Protein AF-A0A960J8N4-F1 (afdb_monomer_lite)

Radius of gyration: 15.89 Å; chains: 1; bounding box: 44×25×49 Å

Foldseek 3Di:
DCLVCVLVVNNDPVVLVVQLVLLVVLLCLLVPVDPPLSNQLSVLLSVPQNDDDDLPVSLVSNPVSLVSQCPVDPFPQLNVLSVVSPDPVLSVLCVDDPPSVVSVNVSSSSNSNSSSVSRVVDPDPPDPPPPDD

Sequence (133 aa):
AHSIGINLGMGGAWFGAAAVALVLALLGVAAWRAPLRTLFPAMLAASLLAPPHVYAYDMAMLLPAIWISCFESSSRWVKMTAGVLAAPPIYLAALGDSPWPMLTPLFLLGFLAAHAAERALQPARAGETVAAT

Secondary structure (DSSP, 8-state):
-HHHHHHTT--SHHHHHHHHHHHHHHHHHHHTT--HHHHHHHHHHHHHHSS---HHHHHHHHHHHHHHHHHH---HHHHHHHHHHHSHHHHHGGGSSTTGGGHHHHHHHHHHHHHHHHHHHS----SSSSS--

pLDDT: mean 80.95, std 12.47, range [44.62, 93.69]

Structure (mmCIF, N/CA/C/O backbone):
data_AF-A0A960J8N4-F1
#
_entry.id   AF-A0A960J8N4-F1
#
loop_
_atom_site.group_PDB
_atom_site.id
_atom_site.type_symbol
_atom_site.label_atom_id
_atom_site.label_alt_id
_atom_site.label_comp_id
_atom_site.label_asym_id
_atom_site.label_entity_id
_atom_site.label_seq_id
_atom_site.pdbx_PDB_ins_code
_atom_site.Cartn_x
_atom_site.Cartn_y
_atom_site.Cartn_z
_atom_site.occupancy
_atom_site.B_iso_or_equiv
_atom_site.auth_seq_id
_atom_site.auth_comp_id
_atom_site.auth_asym_id
_atom_site.auth_atom_id
_atom_site.pdbx_PDB_model_num
ATOM 1 N N . ALA A 1 1 ? 2.018 -0.570 -10.481 1.00 63.53 1 ALA A N 1
ATOM 2 C CA . ALA A 1 1 ? 2.328 -1.987 -10.799 1.00 63.53 1 ALA A CA 1
ATOM 3 C C . ALA A 1 1 ? 3.080 -2.194 -12.125 1.00 63.53 1 ALA A C 1
ATOM 5 O O . ALA A 1 1 ? 3.779 -3.190 -12.273 1.00 63.53 1 ALA A O 1
ATOM 6 N N . HIS A 1 2 ? 2.981 -1.265 -13.082 1.00 71.06 2 HIS A N 1
ATOM 7 C CA . HIS A 1 2 ? 3.601 -1.386 -14.406 1.00 71.06 2 HIS A CA 1
ATOM 8 C C . HIS A 1 2 ? 5.135 -1.568 -14.393 1.00 71.06 2 HIS A C 1
ATOM 10 O O . HIS A 1 2 ? 5.649 -2.441 -15.089 1.00 71.06 2 HIS A O 1
ATOM 16 N N . SER A 1 3 ? 5.867 -0.825 -13.550 1.00 69.00 3 SER A N 1
ATOM 17 C CA . SER A 1 3 ? 7.330 -0.961 -13.446 1.00 69.00 3 SER A CA 1
ATOM 18 C C . SER A 1 3 ? 7.775 -2.325 -12.910 1.00 69.00 3 SER A C 1
ATOM 20 O O . SER A 1 3 ? 8.854 -2.778 -13.269 1.00 69.00 3 SER A O 1
ATOM 22 N N . ILE A 1 4 ? 6.950 -3.038 -12.135 1.00 72.19 4 ILE A N 1
ATOM 23 C CA . ILE A 1 4 ? 7.254 -4.419 -11.720 1.00 72.19 4 ILE A CA 1
ATOM 24 C C . ILE A 1 4 ? 7.268 -5.337 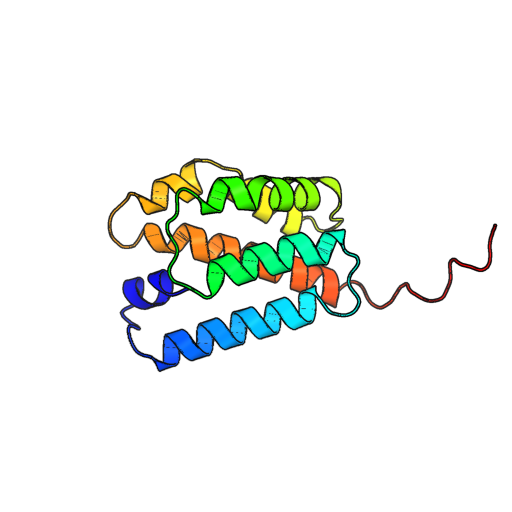-12.950 1.00 72.19 4 ILE A C 1
ATOM 26 O O . ILE A 1 4 ? 8.202 -6.108 -13.136 1.00 72.19 4 ILE A O 1
ATOM 30 N N . GLY A 1 5 ? 6.266 -5.210 -13.825 1.00 72.38 5 GLY A N 1
ATOM 31 C CA . GLY A 1 5 ? 6.161 -6.022 -15.040 1.00 72.38 5 GLY A CA 1
ATOM 32 C C . GLY A 1 5 ? 7.317 -5.789 -16.006 1.00 72.38 5 GLY A C 1
ATOM 33 O O . GLY A 1 5 ? 7.906 -6.750 -16.491 1.00 72.38 5 GLY A O 1
ATOM 34 N N . ILE A 1 6 ? 7.695 -4.526 -16.229 1.00 74.19 6 ILE A N 1
ATOM 35 C CA . ILE A 1 6 ? 8.840 -4.180 -17.087 1.00 74.19 6 ILE A CA 1
ATOM 36 C C . ILE A 1 6 ? 10.139 -4.784 -16.538 1.00 74.19 6 ILE A C 1
ATOM 38 O O . ILE A 1 6 ? 10.875 -5.425 -17.283 1.00 74.19 6 ILE A O 1
ATOM 42 N N . ASN A 1 7 ? 10.402 -4.628 -15.237 1.00 75.69 7 ASN A N 1
ATOM 43 C CA . ASN A 1 7 ? 11.646 -5.106 -14.625 1.00 75.69 7 ASN A CA 1
ATOM 44 C C . ASN A 1 7 ? 11.738 -6.638 -14.537 1.00 75.69 7 ASN A C 1
ATOM 46 O O . ASN A 1 7 ? 12.838 -7.178 -14.490 1.00 75.69 7 ASN A O 1
ATOM 50 N N . LEU A 1 8 ? 10.607 -7.348 -14.563 1.00 75.56 8 LEU A N 1
ATOM 51 C CA . LEU A 1 8 ? 10.563 -8.813 -14.617 1.00 75.56 8 LEU A CA 1
ATOM 52 C C . LEU A 1 8 ? 10.552 -9.373 -16.051 1.00 75.56 8 LEU A C 1
ATOM 54 O O . LEU A 1 8 ? 10.412 -10.582 -16.230 1.00 75.56 8 LEU A O 1
ATOM 58 N N . GLY A 1 9 ? 10.643 -8.522 -17.080 1.00 76.88 9 GLY A N 1
ATOM 59 C CA . GLY A 1 9 ? 10.504 -8.938 -18.481 1.00 76.88 9 GLY A CA 1
ATOM 60 C C . GLY A 1 9 ? 9.080 -9.374 -18.860 1.00 76.88 9 GLY A C 1
ATOM 61 O O . GLY A 1 9 ? 8.857 -9.926 -19.935 1.00 76.88 9 GLY A O 1
ATOM 62 N N . MET A 1 10 ? 8.093 -9.108 -18.001 1.00 74.50 10 MET A N 1
ATOM 63 C CA . MET A 1 10 ? 6.679 -9.459 -18.163 1.00 74.50 10 MET A CA 1
ATOM 64 C C . MET A 1 10 ? 5.883 -8.276 -18.735 1.00 74.50 10 MET A C 1
ATOM 66 O O . MET A 1 10 ? 4.867 -7.856 -18.185 1.00 74.50 10 MET A O 1
ATOM 70 N N . GLY A 1 11 ? 6.342 -7.721 -19.860 1.00 65.88 11 GLY A N 1
ATOM 71 C CA . GLY A 1 11 ? 5.739 -6.550 -20.517 1.00 65.88 11 GLY A CA 1
ATOM 72 C C . GLY A 1 11 ? 4.397 -6.797 -21.229 1.00 65.88 11 GLY A C 1
ATOM 73 O O . GLY A 1 11 ? 3.938 -5.943 -21.981 1.00 65.88 11 GLY A O 1
ATOM 74 N N . GLY A 1 12 ? 3.769 -7.961 -21.040 1.00 76.38 12 GLY A N 1
ATOM 75 C CA . GLY A 1 12 ? 2.512 -8.318 -21.699 1.00 76.38 12 GLY A CA 1
ATOM 76 C C . GLY A 1 12 ? 1.292 -7.645 -21.062 1.00 76.38 12 GLY A C 1
ATOM 77 O O . GLY A 1 12 ? 1.208 -7.511 -19.842 1.00 76.38 12 GLY A O 1
ATOM 78 N N . ALA A 1 13 ? 0.290 -7.297 -21.877 1.00 79.88 13 ALA A N 1
ATOM 79 C CA . ALA A 1 13 ? -0.971 -6.704 -21.406 1.00 79.88 13 ALA A CA 1
ATOM 80 C C . ALA A 1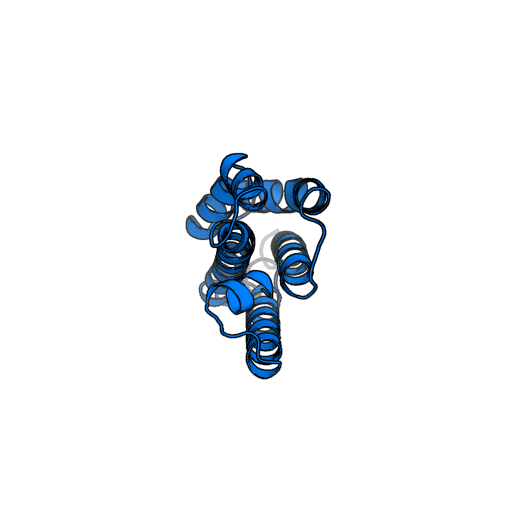 13 ? -1.680 -7.554 -20.330 1.00 79.88 13 ALA A C 1
ATOM 82 O O . ALA A 1 13 ? -2.331 -7.015 -19.436 1.00 79.88 13 ALA A O 1
ATOM 83 N N . TRP A 1 14 ? -1.496 -8.879 -20.371 1.00 83.19 14 TRP A N 1
ATOM 84 C CA . TRP A 1 14 ? -2.024 -9.816 -19.378 1.00 83.19 14 TRP A CA 1
ATOM 85 C C . TRP A 1 14 ? -1.461 -9.572 -17.970 1.00 83.19 14 TRP A C 1
ATOM 87 O O . TRP A 1 14 ? -2.206 -9.675 -16.999 1.00 83.19 14 TRP A O 1
ATOM 97 N N . PHE A 1 15 ? -0.178 -9.208 -17.844 1.00 83.69 15 PHE A N 1
ATOM 98 C CA . PHE A 1 15 ? 0.443 -8.932 -16.548 1.00 83.69 15 PHE A CA 1
ATOM 99 C C . PHE A 1 15 ? -0.134 -7.649 -15.953 1.00 83.69 15 PHE A C 1
ATOM 101 O O . PHE A 1 15 ? -0.491 -7.610 -14.778 1.00 83.69 15 PHE A O 1
ATOM 108 N N . GLY A 1 16 ? -0.295 -6.616 -16.787 1.00 81.50 16 GLY A N 1
ATOM 109 C CA . GLY A 1 16 ? -0.973 -5.382 -16.396 1.00 81.50 16 GLY A CA 1
ATOM 110 C C . GLY A 1 16 ? -2.396 -5.646 -15.901 1.00 81.50 16 GLY A C 1
ATOM 111 O O . GLY A 1 16 ? -2.755 -5.200 -14.813 1.00 81.50 16 GLY A O 1
ATOM 112 N N . ALA A 1 17 ? -3.176 -6.434 -16.647 1.00 84.12 17 ALA A N 1
ATOM 113 C CA . ALA A 1 17 ? -4.538 -6.805 -16.266 1.00 84.12 17 ALA A CA 1
ATOM 114 C C . ALA A 1 17 ? -4.585 -7.601 -14.948 1.00 84.12 17 ALA A C 1
ATOM 116 O O . ALA A 1 17 ? -5.381 -7.277 -14.067 1.00 84.12 17 ALA A O 1
ATOM 117 N N . ALA A 1 18 ? -3.704 -8.591 -14.776 1.00 87.12 18 ALA A N 1
ATOM 118 C CA . ALA A 1 18 ? -3.610 -9.378 -13.547 1.00 87.12 18 ALA A CA 1
ATOM 119 C C . ALA A 1 18 ? -3.213 -8.515 -12.339 1.00 87.12 18 ALA A C 1
ATOM 121 O O . ALA A 1 18 ? -3.791 -8.650 -11.261 1.00 87.12 18 ALA A O 1
ATOM 122 N N . ALA A 1 19 ? -2.272 -7.586 -12.520 1.00 86.06 19 ALA A N 1
ATOM 123 C CA . ALA A 1 19 ? -1.855 -6.676 -11.464 1.00 86.06 19 ALA A CA 1
ATOM 124 C C . ALA A 1 19 ? -2.975 -5.703 -11.063 1.00 86.06 19 ALA A C 1
ATOM 126 O O . ALA A 1 19 ? -3.191 -5.483 -9.873 1.00 86.06 19 ALA A O 1
ATOM 127 N N . VAL A 1 20 ? -3.722 -5.159 -12.029 1.00 87.44 20 VAL A N 1
ATOM 128 C CA . VAL A 1 20 ? -4.899 -4.321 -11.746 1.00 87.44 20 VAL A CA 1
ATOM 129 C C . VAL A 1 20 ? -5.970 -5.129 -11.014 1.00 87.44 20 VAL A C 1
ATOM 131 O O . VAL A 1 20 ? -6.489 -4.664 -10.002 1.00 87.44 20 VAL A O 1
ATOM 134 N N . ALA A 1 21 ? -6.259 -6.354 -11.461 1.00 89.94 21 ALA A N 1
ATOM 135 C CA . ALA A 1 21 ? -7.216 -7.233 -10.792 1.00 89.94 21 ALA A CA 1
ATOM 136 C C . ALA A 1 21 ? -6.812 -7.523 -9.336 1.00 89.94 21 ALA A C 1
ATOM 138 O O . ALA A 1 21 ? -7.654 -7.452 -8.442 1.00 89.94 21 ALA A O 1
ATOM 139 N N . LEU A 1 22 ? -5.523 -7.771 -9.077 1.00 91.88 22 LEU A N 1
ATOM 140 C CA . LEU A 1 22 ? -4.993 -7.953 -7.725 1.00 91.88 22 LEU A CA 1
ATOM 141 C C . LEU A 1 22 ? -5.187 -6.700 -6.858 1.00 91.88 22 LEU A C 1
ATOM 143 O O . LEU A 1 22 ? -5.651 -6.807 -5.725 1.00 91.88 22 LEU A O 1
ATOM 147 N N . VAL A 1 23 ? -4.864 -5.514 -7.383 1.00 90.94 23 VAL A N 1
ATOM 148 C CA . VAL A 1 23 ? -5.044 -4.240 -6.663 1.00 90.94 23 VAL A CA 1
ATOM 149 C C . VAL A 1 23 ? -6.516 -4.012 -6.322 1.00 90.94 23 VAL A C 1
ATOM 151 O O . VAL A 1 23 ? -6.827 -3.660 -5.185 1.00 90.94 23 VAL A O 1
ATOM 154 N N . LEU A 1 24 ? -7.425 -4.262 -7.268 1.00 92.31 24 LEU A N 1
ATOM 155 C CA . LEU A 1 24 ? -8.867 -4.136 -7.047 1.00 92.31 24 LEU A CA 1
ATOM 156 C C . LEU A 1 24 ? -9.384 -5.146 -6.018 1.00 92.31 24 LEU A C 1
ATOM 158 O O . LEU A 1 24 ? -10.201 -4.782 -5.175 1.00 92.31 24 LEU A O 1
ATOM 162 N N . ALA A 1 25 ? -8.890 -6.385 -6.041 1.00 93.12 25 ALA A N 1
ATOM 163 C CA . ALA A 1 25 ? -9.252 -7.396 -5.053 1.00 93.12 25 ALA A CA 1
ATOM 164 C C . ALA A 1 25 ? -8.800 -6.993 -3.639 1.00 93.12 25 ALA A C 1
ATOM 166 O O . ALA A 1 25 ? -9.603 -7.017 -2.706 1.00 93.12 25 ALA A O 1
ATOM 167 N N . LEU A 1 26 ? -7.543 -6.561 -3.481 1.00 93.12 26 LEU A N 1
ATOM 168 C CA . LEU A 1 26 ? -7.018 -6.089 -2.195 1.00 93.12 26 LEU A CA 1
ATOM 169 C C . LEU A 1 26 ? -7.770 -4.852 -1.697 1.00 93.12 26 LEU A C 1
ATOM 171 O O . LEU A 1 26 ? -8.124 -4.786 -0.520 1.00 93.12 26 LEU A O 1
ATOM 175 N N . LEU A 1 27 ? -8.059 -3.902 -2.590 1.00 92.62 27 LEU A N 1
ATOM 176 C CA . LEU A 1 27 ? -8.859 -2.728 -2.261 1.00 92.62 27 LEU A CA 1
ATOM 177 C C . LEU A 1 27 ? -10.268 -3.125 -1.819 1.00 92.62 27 LEU A C 1
ATOM 179 O O . LEU A 1 27 ? -10.742 -2.613 -0.811 1.00 92.62 27 LEU A O 1
ATOM 183 N N . GLY A 1 28 ? -10.921 -4.051 -2.524 1.00 92.25 28 GLY A N 1
ATOM 184 C CA . GLY A 1 28 ? -12.247 -4.551 -2.162 1.00 92.25 28 GLY A CA 1
ATOM 185 C C . GLY A 1 28 ? -12.276 -5.142 -0.753 1.00 92.25 28 GLY A C 1
ATOM 186 O O . GLY A 1 28 ? -13.170 -4.819 0.029 1.00 92.25 28 GLY A O 1
ATOM 187 N N . VAL A 1 29 ? -11.258 -5.931 -0.393 1.00 91.88 29 VAL A N 1
ATOM 188 C CA . VAL A 1 29 ? -11.110 -6.485 0.963 1.00 91.88 29 VAL A CA 1
ATOM 189 C C . VAL A 1 29 ? -10.851 -5.382 1.991 1.00 91.88 29 VAL A C 1
ATOM 191 O O . VAL A 1 29 ? -11.531 -5.335 3.015 1.00 91.88 29 VAL A O 1
ATOM 194 N N . ALA A 1 30 ? -9.911 -4.473 1.723 1.00 88.88 30 ALA A N 1
ATOM 195 C CA . ALA A 1 30 ? -9.570 -3.376 2.632 1.00 88.88 30 ALA A CA 1
ATOM 196 C C . ALA A 1 30 ? -10.744 -2.407 2.855 1.00 88.88 30 ALA A C 1
ATOM 198 O O . ALA A 1 30 ? -10.922 -1.893 3.957 1.00 88.88 30 ALA A O 1
ATOM 199 N N . ALA A 1 31 ? -11.561 -2.181 1.824 1.00 89.50 31 ALA A N 1
ATOM 200 C CA . ALA A 1 31 ? -12.714 -1.289 1.846 1.00 89.50 31 ALA A CA 1
ATOM 201 C C . ALA A 1 31 ? -13.962 -1.916 2.485 1.00 89.50 31 ALA A C 1
ATOM 203 O O . ALA A 1 31 ? -14.882 -1.192 2.880 1.00 89.50 31 ALA A O 1
ATOM 204 N N . TRP A 1 32 ? -14.025 -3.246 2.603 1.00 88.06 32 TRP A N 1
ATOM 205 C CA . TRP A 1 32 ? -15.246 -3.940 3.002 1.00 88.06 32 TRP A CA 1
ATOM 206 C C . TRP A 1 32 ? -15.702 -3.556 4.417 1.00 88.06 32 TRP A C 1
ATOM 208 O O . TRP A 1 32 ? -15.131 -3.966 5.437 1.00 88.06 32 TRP A O 1
ATOM 218 N N . ARG A 1 33 ? -16.774 -2.753 4.481 1.00 79.94 33 ARG A N 1
ATOM 219 C CA . ARG A 1 33 ? -17.355 -2.202 5.721 1.00 79.94 33 ARG A CA 1
ATOM 220 C C . ARG A 1 33 ? -16.321 -1.471 6.592 1.00 79.94 33 ARG A C 1
ATOM 222 O O . ARG A 1 33 ? -16.430 -1.498 7.818 1.00 79.94 33 ARG A O 1
ATOM 229 N N . ALA A 1 34 ? -15.279 -0.915 5.985 1.00 82.06 34 ALA A N 1
ATOM 230 C CA . ALA A 1 34 ? -14.181 -0.297 6.709 1.00 82.06 34 ALA A CA 1
ATOM 231 C C . ALA A 1 34 ? -14.519 1.153 7.107 1.00 82.06 34 ALA A C 1
ATOM 233 O O . ALA A 1 34 ? -15.232 1.842 6.376 1.00 82.06 34 ALA A O 1
ATOM 234 N N . PRO A 1 35 ? -14.028 1.639 8.2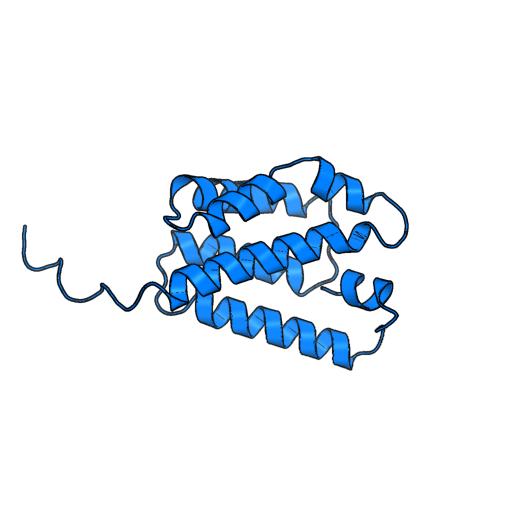61 1.00 84.69 35 PRO A N 1
ATOM 235 C CA . PRO A 1 35 ? -14.165 3.044 8.625 1.00 84.69 35 PRO A CA 1
ATOM 236 C C . PRO A 1 35 ? -13.347 3.933 7.674 1.00 84.69 35 PRO A C 1
ATOM 238 O O . PRO A 1 35 ? -12.358 3.490 7.084 1.00 84.69 35 PRO A O 1
ATOM 241 N N . LEU A 1 36 ? -13.718 5.215 7.569 1.00 85.06 36 LEU A N 1
ATOM 242 C CA . LEU A 1 36 ? -13.078 6.182 6.660 1.00 85.06 36 LEU A CA 1
ATOM 243 C C . LEU A 1 36 ? -11.548 6.246 6.808 1.00 85.06 36 LEU A C 1
ATOM 245 O O . LEU A 1 36 ? -10.839 6.378 5.813 1.00 85.06 36 LEU A O 1
ATOM 249 N N . ARG A 1 37 ? -11.039 6.072 8.034 1.00 82.25 37 ARG A N 1
ATOM 250 C CA . ARG A 1 37 ? -9.600 6.044 8.343 1.00 82.25 37 ARG A CA 1
ATOM 251 C C . ARG A 1 37 ? -8.819 4.917 7.658 1.00 82.25 37 ARG A C 1
ATOM 253 O O . ARG A 1 37 ? -7.625 5.062 7.450 1.00 82.25 37 ARG A O 1
ATOM 260 N N . THR A 1 38 ? -9.474 3.814 7.303 1.00 84.56 38 THR A N 1
ATOM 261 C CA . THR A 1 38 ? -8.865 2.688 6.570 1.00 84.56 38 THR A CA 1
ATOM 262 C C . THR A 1 38 ? -9.127 2.817 5.070 1.00 84.56 38 THR A C 1
ATOM 264 O O . THR A 1 38 ? -8.254 2.532 4.255 1.00 84.56 38 THR A O 1
ATOM 267 N N . LEU A 1 39 ? -10.312 3.314 4.700 1.00 88.88 39 LEU A N 1
ATOM 268 C CA . LEU A 1 39 ? -10.695 3.540 3.306 1.00 88.88 39 LEU A CA 1
ATOM 269 C C . LEU A 1 39 ? -9.790 4.554 2.608 1.00 88.88 39 LEU A C 1
ATOM 271 O O . LEU A 1 39 ? -9.335 4.293 1.498 1.00 88.88 39 LEU A O 1
ATOM 275 N N . PHE A 1 40 ? -9.527 5.698 3.243 1.00 91.00 40 PHE A N 1
ATOM 276 C CA . PHE A 1 40 ? -8.749 6.766 2.620 1.00 91.00 40 PHE A CA 1
ATOM 277 C C . PHE A 1 40 ? -7.317 6.318 2.254 1.00 91.00 40 PHE A C 1
ATOM 279 O O . PHE A 1 40 ? -6.961 6.430 1.078 1.00 91.00 40 PHE A O 1
ATOM 286 N N . PRO A 1 41 ? -6.518 5.723 3.167 1.00 90.81 41 PRO A N 1
ATOM 287 C CA . PRO A 1 41 ? -5.195 5.210 2.818 1.00 90.81 41 PRO A CA 1
ATOM 288 C C . PRO A 1 41 ? -5.219 4.090 1.774 1.00 90.81 41 PRO A C 1
ATOM 290 O O . PRO A 1 41 ? -4.380 4.082 0.874 1.00 90.81 41 PRO A O 1
ATOM 293 N N . ALA A 1 42 ? -6.179 3.162 1.862 1.00 90.19 42 ALA A N 1
ATOM 294 C CA . ALA A 1 42 ? -6.280 2.042 0.930 1.00 90.19 42 ALA A CA 1
ATOM 295 C C . ALA A 1 42 ? -6.627 2.504 -0.495 1.00 90.19 42 ALA A C 1
ATOM 297 O O . ALA A 1 42 ? -5.997 2.060 -1.455 1.00 90.19 42 ALA A O 1
ATOM 298 N N . MET A 1 43 ? -7.583 3.428 -0.643 1.00 89.81 43 MET A N 1
ATOM 299 C CA . MET A 1 43 ? -7.942 3.998 -1.946 1.00 89.81 43 MET A CA 1
ATOM 300 C C . MET A 1 43 ? -6.778 4.763 -2.570 1.00 89.81 43 MET A C 1
ATOM 302 O O . MET A 1 43 ? -6.543 4.634 -3.769 1.00 89.81 43 MET A O 1
ATOM 306 N N . LEU A 1 44 ? -6.036 5.522 -1.764 1.00 89.81 44 LEU A N 1
ATOM 307 C CA . LEU A 1 44 ? -4.909 6.317 -2.242 1.00 89.81 44 LEU A CA 1
ATOM 308 C C . LEU A 1 44 ? -3.722 5.428 -2.653 1.00 89.81 44 LEU A C 1
ATOM 310 O O . LEU A 1 44 ? -3.111 5.645 -3.694 1.00 89.81 44 LEU A O 1
ATOM 314 N N . ALA A 1 45 ? -3.445 4.355 -1.907 1.00 89.31 45 ALA A N 1
ATOM 315 C CA . ALA A 1 45 ? -2.451 3.361 -2.310 1.00 89.31 45 ALA A CA 1
ATOM 316 C C . ALA A 1 45 ? -2.857 2.617 -3.595 1.00 89.31 45 ALA A C 1
ATOM 318 O O . ALA A 1 45 ? -2.026 2.393 -4.476 1.00 89.31 45 ALA A O 1
ATOM 319 N N . ALA A 1 46 ? -4.135 2.254 -3.731 1.00 87.62 46 ALA A N 1
ATOM 320 C CA . ALA A 1 46 ? -4.650 1.583 -4.922 1.00 87.62 46 ALA A CA 1
ATOM 321 C C . ALA A 1 46 ? -4.630 2.491 -6.162 1.00 87.62 46 ALA A C 1
ATOM 323 O O . ALA A 1 46 ? -4.240 2.040 -7.244 1.00 87.62 46 ALA A O 1
ATOM 324 N N . SER A 1 47 ? -4.994 3.770 -6.016 1.00 87.19 47 SER A N 1
ATOM 325 C CA . SER A 1 47 ? -4.956 4.737 -7.118 1.00 87.19 47 SER A CA 1
ATOM 326 C C . SER A 1 47 ? -3.533 4.972 -7.614 1.00 87.19 47 SER A C 1
ATOM 328 O O . SER A 1 47 ? -3.343 5.137 -8.814 1.00 87.19 47 SER A O 1
ATOM 330 N N . LEU A 1 48 ? -2.536 4.901 -6.730 1.00 84.88 48 LEU A N 1
ATOM 331 C CA . LEU A 1 48 ? -1.115 4.995 -7.071 1.00 84.88 48 LEU A CA 1
ATOM 332 C C . LEU A 1 48 ? -0.542 3.716 -7.703 1.00 84.88 48 LEU A C 1
ATOM 334 O O . LEU A 1 48 ? 0.511 3.742 -8.338 1.00 84.88 48 LEU A O 1
ATOM 338 N N . LEU A 1 49 ? -1.227 2.580 -7.559 1.00 84.25 49 LEU A N 1
ATOM 339 C CA . LEU A 1 49 ? -0.790 1.300 -8.119 1.00 84.25 49 LEU A CA 1
ATOM 340 C C . LEU A 1 49 ? -1.322 1.024 -9.532 1.00 84.25 49 LEU A C 1
ATOM 342 O O . LEU A 1 49 ? -0.657 0.277 -10.265 1.00 84.25 49 LEU A O 1
ATOM 346 N N . ALA A 1 50 ? -2.487 1.572 -9.900 1.00 71.88 50 ALA A N 1
ATOM 347 C CA . ALA A 1 50 ? -3.200 1.218 -11.132 1.00 71.88 50 ALA A CA 1
ATOM 348 C C . ALA A 1 50 ? -2.665 1.913 -12.415 1.00 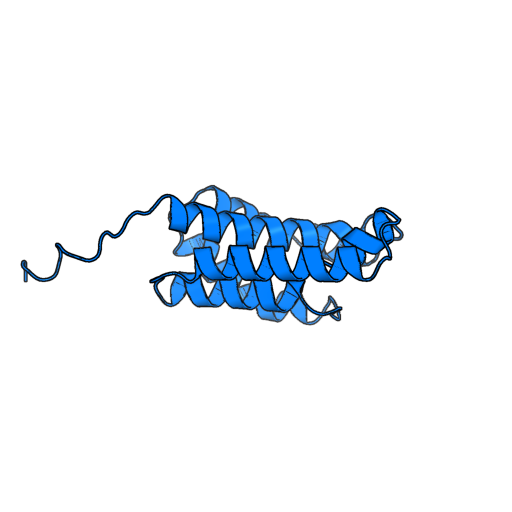71.88 50 ALA A C 1
ATOM 350 O O . ALA A 1 50 ? -2.366 1.196 -13.371 1.00 71.88 50 ALA A O 1
ATOM 351 N N . PRO A 1 51 ? -2.480 3.244 -12.477 1.00 65.94 51 PRO A N 1
ATOM 352 C CA . PRO A 1 51 ? -1.860 3.946 -13.609 1.00 65.94 51 PRO A CA 1
ATOM 353 C C . PRO A 1 51 ? -0.319 4.045 -13.512 1.00 65.94 51 PRO A C 1
ATOM 355 O O . PRO A 1 51 ? 0.250 3.892 -12.429 1.00 65.94 51 PRO A O 1
ATOM 358 N N . PRO A 1 52 ? 0.386 4.318 -14.630 1.00 62.78 52 PRO A N 1
ATOM 359 C CA . PRO A 1 52 ? 1.777 4.773 -14.607 1.00 62.78 52 PRO A CA 1
ATOM 360 C C . PRO A 1 52 ? 1.836 6.243 -14.148 1.00 62.78 52 PRO A C 1
ATOM 362 O O . PRO A 1 52 ? 1.398 7.129 -14.877 1.00 62.78 52 PRO A O 1
ATOM 365 N N . HIS A 1 53 ? 2.353 6.502 -12.944 1.00 59.62 53 HIS A N 1
ATOM 366 C CA . HIS A 1 53 ? 2.365 7.841 -12.330 1.00 59.62 53 HIS A CA 1
ATOM 367 C C . HIS A 1 53 ? 3.741 8.505 -12.281 1.00 59.62 53 HIS A C 1
ATOM 369 O O . HIS A 1 53 ? 4.781 7.862 -12.438 1.00 59.62 53 HIS A O 1
ATOM 375 N N . VAL A 1 54 ? 3.718 9.822 -12.058 1.00 52.94 54 VAL A N 1
ATOM 376 C CA . VAL A 1 54 ? 4.890 10.690 -11.905 1.00 52.94 54 VAL A CA 1
ATOM 377 C C . VAL A 1 54 ? 5.274 10.764 -10.420 1.00 52.94 54 VAL A C 1
ATOM 379 O O . VAL A 1 54 ? 4.716 11.541 -9.646 1.00 52.94 54 VAL A O 1
ATOM 382 N N . TYR A 1 55 ? 6.288 9.979 -10.055 1.00 57.09 55 TYR A N 1
ATOM 383 C CA . TYR A 1 55 ? 6.727 9.643 -8.691 1.00 57.09 55 TYR A CA 1
ATOM 384 C C . TYR A 1 55 ? 6.872 10.787 -7.666 1.00 57.09 55 TYR A C 1
ATOM 386 O O . TYR A 1 55 ? 6.744 10.545 -6.468 1.00 57.09 55 TYR A O 1
ATOM 394 N N . ALA A 1 56 ? 7.167 12.022 -8.083 1.00 55.53 56 ALA A N 1
ATOM 395 C CA . ALA A 1 56 ? 7.407 13.122 -7.142 1.00 55.53 56 ALA A CA 1
ATOM 396 C C . ALA A 1 56 ? 6.114 13.691 -6.525 1.00 55.53 56 ALA A C 1
ATOM 398 O O . ALA A 1 56 ? 6.130 14.155 -5.385 1.00 55.53 56 ALA A O 1
ATOM 399 N N . TYR A 1 57 ? 4.993 13.646 -7.251 1.00 62.81 57 TYR A N 1
ATOM 400 C CA . TYR A 1 57 ? 3.699 14.129 -6.748 1.00 62.81 57 TYR A CA 1
ATOM 401 C C . TYR A 1 57 ? 3.063 13.129 -5.770 1.00 62.81 57 TYR A C 1
ATOM 403 O O . TYR A 1 57 ? 2.437 13.503 -4.775 1.00 62.81 57 TYR A O 1
ATOM 411 N N . ASP A 1 58 ? 3.314 11.847 -6.016 1.00 71.81 58 ASP A N 1
ATOM 412 C CA . ASP A 1 58 ? 2.726 10.718 -5.303 1.00 71.81 58 ASP A CA 1
ATOM 413 C C . ASP A 1 58 ? 3.072 10.710 -3.805 1.00 71.81 58 ASP A C 1
ATOM 415 O O . ASP A 1 58 ? 2.234 10.368 -2.968 1.00 71.81 58 ASP A O 1
ATOM 419 N N . MET A 1 59 ? 4.279 11.156 -3.437 1.00 71.00 59 MET A N 1
ATOM 420 C CA . MET A 1 59 ? 4.723 11.184 -2.039 1.00 71.00 59 MET A CA 1
ATOM 421 C C . MET A 1 59 ? 3.942 12.204 -1.199 1.00 71.00 59 MET A C 1
ATOM 423 O O . MET A 1 59 ? 3.547 11.910 -0.069 1.00 71.00 59 MET A O 1
ATOM 427 N N . ALA A 1 60 ? 3.685 13.394 -1.749 1.00 79.19 60 ALA A N 1
ATOM 428 C CA . ALA A 1 60 ? 2.920 14.426 -1.052 1.00 79.19 60 ALA A CA 1
ATOM 429 C C . ALA A 1 60 ? 1.469 13.977 -0.822 1.00 79.19 60 ALA A C 1
ATOM 431 O O . ALA A 1 60 ? 0.909 14.218 0.248 1.00 79.19 60 ALA A O 1
ATOM 432 N N . MET A 1 61 ? 0.886 13.261 -1.791 1.00 83.19 61 MET A N 1
ATOM 433 C CA . MET A 1 61 ? -0.450 12.678 -1.645 1.00 83.19 61 MET A CA 1
ATOM 434 C C . MET A 1 61 ? -0.491 11.526 -0.633 1.00 83.19 61 MET A C 1
ATOM 436 O O . MET A 1 61 ? -1.507 11.346 0.038 1.00 83.19 61 MET A O 1
ATOM 440 N N . LEU A 1 62 ? 0.593 10.753 -0.500 1.00 86.81 62 LEU A N 1
ATOM 441 C CA . LEU A 1 62 ? 0.692 9.641 0.452 1.00 86.81 62 LEU A CA 1
ATOM 442 C C . LEU A 1 62 ? 0.903 10.085 1.896 1.00 86.81 62 LEU A C 1
ATOM 444 O O . LEU A 1 62 ? 0.536 9.340 2.803 1.00 86.81 62 LEU A O 1
ATOM 448 N N . LEU A 1 63 ? 1.459 11.273 2.139 1.00 88.44 63 LEU A N 1
ATOM 449 C CA . LEU A 1 63 ? 1.813 11.722 3.488 1.00 88.44 63 LEU A CA 1
ATOM 450 C C . LEU A 1 63 ? 0.636 11.651 4.489 1.00 88.44 63 LEU A C 1
ATOM 452 O O . LEU A 1 63 ? 0.817 11.082 5.569 1.00 88.44 63 LEU A O 1
ATOM 456 N N . PRO A 1 64 ? -0.585 12.123 4.155 1.00 90.06 64 PRO A N 1
ATOM 457 C CA . PRO A 1 64 ? -1.737 11.995 5.046 1.00 90.06 64 PRO A CA 1
ATOM 458 C C . PRO A 1 64 ? -2.160 10.534 5.253 1.00 90.06 64 PRO A C 1
ATOM 460 O O . PRO A 1 64 ? -2.515 10.139 6.362 1.00 90.06 64 PRO A O 1
ATOM 463 N N . ALA A 1 65 ? -2.089 9.706 4.205 1.00 90.56 65 ALA A N 1
ATOM 464 C CA . ALA A 1 65 ? -2.419 8.283 4.279 1.00 90.56 65 ALA A CA 1
ATOM 465 C C . ALA A 1 65 ? -1.442 7.511 5.185 1.00 90.56 65 ALA A C 1
ATOM 467 O O . ALA A 1 65 ? -1.867 6.672 5.986 1.00 90.56 65 ALA A O 1
ATOM 468 N N . ILE A 1 66 ? -0.148 7.829 5.090 1.00 91.00 66 ILE A N 1
ATOM 469 C CA . ILE A 1 66 ? 0.922 7.301 5.941 1.00 91.00 66 ILE A CA 1
ATOM 470 C C . ILE A 1 66 ? 0.693 7.730 7.389 1.00 91.00 66 ILE A C 1
ATOM 472 O O . ILE A 1 66 ? 0.705 6.878 8.275 1.00 91.00 66 ILE A O 1
ATOM 476 N N . TRP A 1 67 ? 0.427 9.019 7.631 1.00 92.38 67 TRP A N 1
ATOM 477 C CA . TRP A 1 67 ? 0.158 9.533 8.975 1.00 92.38 67 TRP A CA 1
ATOM 478 C C . TRP A 1 67 ? -1.000 8.774 9.620 1.00 92.38 67 TRP A C 1
ATOM 480 O O . TRP A 1 67 ? -0.826 8.177 10.685 1.00 92.38 67 TRP A O 1
ATOM 490 N N . ILE A 1 68 ? -2.165 8.742 8.967 1.00 91.62 68 ILE A N 1
ATOM 491 C CA . ILE A 1 68 ? -3.348 8.043 9.484 1.00 91.62 68 ILE A CA 1
ATOM 492 C C . ILE A 1 68 ? -3.001 6.581 9.778 1.00 91.62 68 ILE A C 1
ATOM 494 O O . ILE A 1 68 ? -3.281 6.082 10.861 1.00 91.62 68 ILE A O 1
ATOM 498 N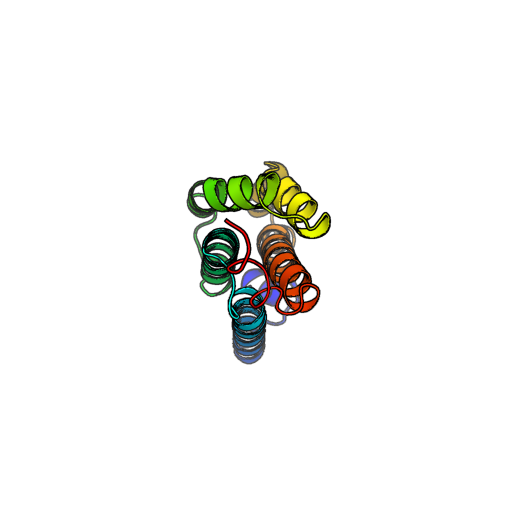 N . SER A 1 69 ? -2.310 5.904 8.865 1.00 92.19 69 SER A N 1
ATOM 499 C CA . SER A 1 69 ? -1.955 4.491 9.035 1.00 92.19 69 SER A CA 1
ATOM 500 C C . SER A 1 69 ? -0.986 4.238 10.194 1.00 92.19 69 SER A C 1
ATOM 502 O O . SER A 1 69 ? -1.117 3.230 10.884 1.00 92.19 69 SER A O 1
ATOM 504 N N . CYS A 1 70 ? -0.045 5.145 10.460 1.00 91.62 70 CYS A N 1
ATOM 505 C CA . CYS A 1 70 ? 0.886 5.026 11.584 1.00 91.62 70 CYS A CA 1
ATOM 506 C C . CYS A 1 70 ? 0.193 5.166 12.947 1.00 91.62 70 CYS A C 1
ATOM 508 O O . CYS A 1 70 ? 0.502 4.411 13.875 1.00 91.62 70 CYS A O 1
ATOM 510 N N . PHE A 1 71 ? -0.728 6.124 13.072 1.00 91.00 71 PHE A N 1
ATOM 511 C CA . PHE A 1 71 ? -1.322 6.485 14.363 1.00 91.00 71 PHE A CA 1
ATOM 512 C C . PHE A 1 71 ? -2.657 5.785 14.646 1.00 91.00 71 PHE A C 1
ATOM 514 O O . PHE A 1 71 ? -2.911 5.431 15.794 1.00 91.00 71 PHE A O 1
ATOM 521 N N . GLU A 1 72 ? -3.475 5.520 13.626 1.00 88.75 72 GLU A N 1
ATOM 522 C CA . GLU A 1 72 ? -4.829 4.970 13.794 1.00 88.75 72 GLU A CA 1
ATOM 523 C C . GLU A 1 72 ? -4.926 3.455 13.585 1.00 88.75 72 GLU A C 1
ATOM 525 O O . GLU A 1 72 ? -5.863 2.825 14.080 1.00 88.75 72 GLU A O 1
ATOM 530 N N . SER A 1 73 ? -3.998 2.843 12.842 1.00 87.12 73 SER A N 1
ATOM 531 C CA . SER A 1 73 ? -4.026 1.390 12.645 1.00 87.12 73 SER A CA 1
ATOM 532 C C . SER A 1 73 ? -3.610 0.658 13.922 1.00 87.12 73 SER A C 1
ATOM 534 O O . SER A 1 73 ? -2.726 1.092 14.668 1.00 87.12 73 SER A O 1
ATOM 536 N N . SER A 1 74 ? -4.217 -0.501 14.159 1.00 86.38 74 SER A N 1
ATOM 537 C CA . SER A 1 74 ? -3.806 -1.429 15.218 1.00 86.38 74 SER A CA 1
ATOM 538 C C . SER A 1 74 ? -2.769 -2.445 14.726 1.00 86.38 74 SER A C 1
ATOM 540 O O . SER A 1 74 ? -2.052 -3.053 15.523 1.00 86.38 74 SER A O 1
ATOM 542 N N . SER A 1 75 ? -2.655 -2.613 13.407 1.00 89.88 75 SER A N 1
ATOM 543 C CA . SER A 1 75 ? -1.784 -3.592 12.771 1.00 89.88 75 SER A CA 1
ATOM 544 C C . SER A 1 75 ? -0.330 -3.135 12.737 1.00 89.88 75 SER A C 1
ATOM 546 O O . SER A 1 75 ? 0.027 -2.125 12.126 1.00 89.88 75 SER A O 1
ATOM 548 N N . ARG A 1 76 ? 0.556 -3.956 13.317 1.00 92.12 76 ARG A N 1
ATOM 549 C CA . ARG A 1 76 ? 2.011 -3.754 13.224 1.00 92.12 76 ARG A CA 1
ATOM 550 C C . ARG A 1 76 ? 2.493 -3.689 11.772 1.00 92.12 76 ARG A C 1
ATOM 552 O O . ARG A 1 76 ? 3.400 -2.929 11.462 1.00 92.12 76 ARG A O 1
ATOM 559 N N . TRP A 1 77 ? 1.871 -4.465 10.884 1.00 92.56 77 TRP A N 1
ATOM 560 C CA . TRP A 1 77 ? 2.271 -4.558 9.482 1.00 92.56 77 TRP A CA 1
ATOM 561 C C . TRP A 1 77 ? 1.917 -3.292 8.710 1.00 92.56 77 TRP A C 1
ATOM 563 O O . TRP A 1 77 ? 2.721 -2.825 7.905 1.00 92.56 77 TRP A O 1
ATOM 573 N N . VAL A 1 78 ? 0.759 -2.697 9.007 1.00 91.50 78 VAL A N 1
ATOM 574 C CA . VAL A 1 78 ? 0.358 -1.405 8.438 1.00 91.50 78 VAL A CA 1
ATOM 575 C C . VAL A 1 78 ? 1.326 -0.315 8.890 1.00 91.50 78 VAL A C 1
ATOM 577 O O . VAL A 1 78 ? 1.837 0.426 8.059 1.00 91.50 78 VAL A O 1
ATOM 580 N N . LYS A 1 79 ? 1.676 -0.272 10.181 1.00 93.31 79 LYS A N 1
ATOM 581 C CA . LYS A 1 79 ? 2.649 0.705 10.701 1.00 93.31 79 LYS A CA 1
ATOM 582 C C . LYS A 1 79 ? 4.041 0.541 10.094 1.00 93.31 79 LYS A C 1
ATOM 584 O O . LYS A 1 79 ? 4.663 1.529 9.722 1.00 93.31 79 LYS A O 1
ATOM 589 N N . MET A 1 80 ? 4.527 -0.695 9.964 1.00 92.88 80 MET A N 1
ATOM 590 C CA . MET A 1 80 ? 5.828 -0.967 9.344 1.00 92.88 80 MET A CA 1
ATOM 591 C C . MET A 1 80 ? 5.855 -0.540 7.876 1.00 92.88 80 MET A C 1
ATOM 593 O O . MET A 1 80 ? 6.770 0.163 7.461 1.00 92.88 80 MET A O 1
ATOM 597 N N . THR A 1 81 ? 4.848 -0.931 7.093 1.00 92.00 81 THR A N 1
ATOM 598 C CA . THR A 1 81 ? 4.777 -0.574 5.667 1.00 92.00 81 THR A CA 1
ATOM 599 C C . THR A 1 81 ? 4.581 0.930 5.462 1.00 92.00 81 THR A C 1
ATOM 601 O O . THR A 1 81 ? 5.224 1.499 4.583 1.00 92.00 81 THR A O 1
ATOM 604 N N . ALA A 1 82 ? 3.803 1.597 6.322 1.00 91.19 82 ALA A N 1
ATOM 605 C CA . ALA A 1 82 ? 3.687 3.056 6.353 1.00 91.19 82 ALA A CA 1
ATOM 606 C C . ALA A 1 82 ? 5.030 3.735 6.664 1.00 91.19 82 ALA A C 1
ATOM 608 O O . ALA A 1 82 ? 5.424 4.665 5.968 1.00 91.19 82 ALA A O 1
ATOM 609 N N . GLY A 1 83 ? 5.758 3.251 7.674 1.00 90.06 83 GLY A N 1
ATOM 610 C CA . GLY A 1 83 ? 7.065 3.790 8.050 1.00 90.06 83 GLY A CA 1
ATOM 611 C C . GLY A 1 83 ? 8.110 3.628 6.946 1.00 90.06 83 GLY A C 1
ATOM 612 O O . GLY A 1 83 ? 8.879 4.549 6.686 1.00 90.06 83 GLY A O 1
ATOM 613 N N . VAL A 1 84 ? 8.095 2.497 6.237 1.00 89.38 84 VAL A N 1
ATOM 614 C CA . VAL A 1 84 ? 8.967 2.291 5.073 1.00 89.38 84 VAL A CA 1
ATOM 615 C C . VAL A 1 84 ? 8.589 3.236 3.931 1.00 89.38 84 VAL A C 1
ATOM 617 O O . VAL A 1 84 ? 9.470 3.864 3.354 1.00 89.38 84 VAL A O 1
ATOM 620 N N . LEU A 1 85 ? 7.296 3.419 3.649 1.00 87.81 85 LEU A N 1
ATOM 621 C CA . LEU A 1 85 ? 6.821 4.400 2.666 1.00 87.81 85 LEU A CA 1
ATOM 622 C C . LEU A 1 85 ? 7.028 5.857 3.096 1.00 87.81 85 LEU A C 1
ATOM 624 O O . LEU A 1 85 ? 6.901 6.741 2.260 1.00 87.81 85 LEU A O 1
ATOM 628 N N . ALA A 1 86 ? 7.334 6.135 4.362 1.00 88.25 86 ALA A N 1
ATOM 629 C CA . ALA A 1 86 ? 7.746 7.462 4.815 1.00 88.25 86 ALA A CA 1
ATOM 630 C C . ALA A 1 86 ? 9.247 7.711 4.588 1.00 88.25 86 ALA A C 1
ATOM 632 O O . ALA A 1 86 ? 9.701 8.854 4.641 1.00 88.25 86 ALA A O 1
ATOM 633 N N . ALA A 1 87 ? 10.031 6.651 4.367 1.00 84.19 87 ALA A N 1
ATOM 634 C CA . ALA A 1 87 ? 11.476 6.741 4.268 1.00 84.19 87 ALA A CA 1
ATOM 635 C C . ALA A 1 87 ? 11.898 7.300 2.891 1.00 84.19 87 ALA A C 1
ATOM 637 O O . ALA A 1 87 ? 11.574 6.700 1.861 1.00 84.19 87 ALA A O 1
ATOM 638 N N . PRO A 1 88 ? 12.700 8.385 2.846 1.00 75.38 88 PRO A N 1
ATOM 639 C CA . PRO A 1 88 ? 13.209 8.950 1.594 1.00 75.38 88 PRO A CA 1
ATOM 640 C C . PRO A 1 88 ? 13.888 7.938 0.649 1.00 75.38 88 PRO A C 1
ATOM 642 O O . PRO A 1 88 ? 13.649 8.020 -0.557 1.00 75.38 88 PRO A O 1
ATOM 645 N N . PRO A 1 89 ? 14.672 6.946 1.135 1.00 77.31 89 PRO A N 1
ATOM 646 C CA . PRO A 1 89 ? 15.343 5.979 0.264 1.00 77.31 89 PRO A CA 1
ATOM 647 C C . PRO A 1 89 ? 14.414 5.201 -0.676 1.00 77.31 89 PRO A C 1
ATOM 649 O O . PRO A 1 89 ? 14.827 4.857 -1.781 1.00 77.31 89 PRO A O 1
ATOM 652 N N . ILE A 1 90 ? 13.160 4.951 -0.282 1.00 78.38 90 ILE A N 1
ATOM 653 C CA . ILE A 1 90 ? 12.208 4.192 -1.109 1.00 78.38 90 ILE A CA 1
ATOM 654 C C . ILE A 1 90 ? 11.794 4.960 -2.364 1.00 78.38 90 ILE A C 1
ATOM 656 O O . ILE A 1 90 ? 11.545 4.349 -3.402 1.00 78.38 90 ILE A O 1
ATOM 660 N N . TYR A 1 91 ? 11.753 6.289 -2.292 1.00 74.12 91 TYR A N 1
ATOM 661 C CA . TYR A 1 91 ? 11.462 7.131 -3.451 1.00 74.12 91 TYR A CA 1
ATOM 662 C C . TYR A 1 91 ? 12.723 7.452 -4.246 1.00 74.12 91 TYR A C 1
ATOM 664 O O . TYR A 1 91 ? 12.667 7.534 -5.468 1.00 74.12 91 TYR A O 1
ATOM 672 N N . LEU A 1 92 ? 13.879 7.559 -3.583 1.00 80.12 92 LEU A N 1
ATOM 673 C CA . LEU A 1 92 ? 15.159 7.737 -4.273 1.00 80.12 92 LEU A CA 1
ATOM 674 C C . LEU A 1 92 ? 15.504 6.538 -5.165 1.00 80.12 92 LEU A C 1
ATOM 676 O O . LEU A 1 92 ? 16.103 6.722 -6.220 1.00 80.12 92 LEU A O 1
ATOM 680 N N . ALA A 1 93 ? 15.064 5.329 -4.805 1.00 79.81 93 ALA A N 1
ATOM 681 C CA . ALA A 1 93 ? 15.206 4.150 -5.656 1.00 79.81 93 ALA A CA 1
ATOM 682 C C . ALA A 1 93 ? 14.520 4.292 -7.029 1.00 79.81 93 ALA A C 1
ATOM 684 O O . ALA A 1 93 ? 14.946 3.653 -7.987 1.00 79.81 93 ALA A O 1
ATOM 685 N N . ALA A 1 94 ? 13.500 5.147 -7.154 1.00 74.31 94 ALA A N 1
ATOM 686 C CA . ALA A 1 94 ? 12.852 5.420 -8.435 1.00 74.31 94 ALA A CA 1
ATOM 687 C C . ALA A 1 94 ? 13.721 6.252 -9.396 1.00 74.31 94 ALA A C 1
ATOM 689 O O . ALA A 1 94 ? 13.431 6.281 -10.588 1.00 74.31 94 ALA A O 1
ATOM 690 N N . LEU A 1 95 ? 14.776 6.910 -8.896 1.00 78.31 95 LEU A N 1
ATOM 691 C CA . LEU A 1 95 ? 15.741 7.663 -9.707 1.00 78.31 95 LEU A CA 1
ATOM 692 C C . LEU A 1 95 ? 16.879 6.787 -10.253 1.00 78.31 95 LEU A C 1
ATOM 694 O O . LEU A 1 95 ? 17.654 7.254 -11.083 1.00 78.31 95 LEU A O 1
ATOM 698 N N . GLY A 1 96 ? 17.017 5.555 -9.758 1.00 79.50 96 GLY A N 1
ATOM 699 C CA . GLY A 1 96 ? 18.019 4.609 -10.238 1.00 79.50 96 GLY A CA 1
ATOM 700 C C . GLY A 1 96 ? 17.575 3.877 -11.505 1.00 79.50 96 GLY A C 1
ATOM 701 O O . GLY A 1 96 ? 16.399 3.877 -11.869 1.00 79.50 96 GLY A O 1
ATOM 702 N N . ASP A 1 97 ? 18.520 3.194 -12.148 1.00 80.06 97 ASP A N 1
ATOM 703 C CA . ASP A 1 97 ? 18.232 2.324 -13.290 1.00 80.06 97 ASP A CA 1
ATOM 704 C C . ASP A 1 97 ? 17.447 1.064 -12.884 1.00 80.06 97 ASP A C 1
ATOM 706 O O . ASP A 1 97 ? 17.210 0.778 -11.708 1.00 80.06 97 ASP A O 1
ATOM 710 N N . SER A 1 98 ? 17.039 0.266 -13.871 1.00 77.69 98 SER A N 1
ATOM 711 C CA . SER A 1 98 ? 16.494 -1.067 -13.612 1.00 77.69 98 SER A CA 1
ATOM 712 C C . SER A 1 98 ? 17.430 -1.861 -12.675 1.00 77.69 98 SER A C 1
ATOM 714 O O . SER A 1 98 ? 18.640 -1.881 -12.909 1.00 77.69 98 SER A O 1
ATOM 716 N N . PRO A 1 99 ? 16.918 -2.511 -11.611 1.00 81.25 99 PRO A N 1
ATOM 717 C CA . PRO A 1 99 ? 15.508 -2.768 -11.326 1.00 81.25 99 PRO A CA 1
ATOM 718 C C . PRO A 1 99 ? 14.895 -1.875 -10.231 1.00 81.25 99 PRO A C 1
ATOM 720 O O . PRO A 1 99 ? 13.764 -2.098 -9.800 1.00 81.25 99 PRO A O 1
ATOM 723 N N . TRP A 1 100 ? 15.622 -0.863 -9.765 1.00 82.12 100 TRP A N 1
ATOM 724 C CA . TRP A 1 100 ? 15.303 -0.078 -8.568 1.00 82.12 100 TRP A CA 1
ATOM 725 C C . TRP A 1 100 ? 13.919 0.609 -8.571 1.00 82.12 100 TRP A C 1
ATOM 727 O O . TRP A 1 100 ? 13.258 0.582 -7.524 1.00 82.12 100 TRP A O 1
ATOM 737 N N . PRO A 1 101 ? 13.380 1.094 -9.712 1.00 81.69 101 PRO A N 1
ATOM 738 C CA . PRO A 1 101 ? 12.042 1.695 -9.767 1.00 81.69 101 PRO A CA 1
ATOM 739 C C . PRO A 1 101 ? 10.874 0.756 -9.430 1.00 81.69 101 PRO A C 1
ATOM 741 O O . PRO A 1 101 ? 9.734 1.207 -9.294 1.00 81.69 101 PRO A O 1
ATOM 744 N N . MET A 1 102 ? 11.107 -0.555 -9.297 1.00 82.19 102 MET A N 1
ATOM 745 C CA . MET A 1 102 ? 10.071 -1.490 -8.845 1.00 82.19 102 MET A CA 1
ATOM 746 C C . MET A 1 102 ? 9.832 -1.447 -7.327 1.00 82.19 102 MET A C 1
ATOM 748 O O . MET A 1 102 ? 8.806 -1.946 -6.867 1.00 82.19 102 MET A O 1
ATOM 752 N N . LEU A 1 103 ? 10.735 -0.855 -6.536 1.00 84.50 103 LEU A N 1
ATOM 753 C CA . LEU A 1 103 ? 10.628 -0.864 -5.073 1.00 84.50 103 LEU A CA 1
ATOM 754 C C . LEU A 1 103 ? 9.403 -0.094 -4.570 1.00 84.50 103 LEU A C 1
ATOM 756 O O . LEU A 1 103 ? 8.628 -0.632 -3.781 1.00 84.50 103 LEU A O 1
ATOM 760 N N . THR A 1 104 ? 9.171 1.126 -5.055 1.00 84.19 104 THR A N 1
ATOM 761 C CA . THR A 1 104 ? 8.023 1.949 -4.638 1.00 84.19 104 THR A CA 1
ATOM 762 C C . THR A 1 104 ? 6.673 1.234 -4.819 1.00 84.19 104 THR A C 1
ATOM 764 O O . THR A 1 104 ? 5.931 1.120 -3.840 1.00 84.19 104 THR A O 1
ATOM 767 N N . PRO A 1 105 ? 6.328 0.675 -6.001 1.00 85.81 105 PRO A N 1
ATOM 768 C CA . PRO A 1 105 ? 5.073 -0.058 -6.152 1.00 85.81 105 PRO A CA 1
ATOM 769 C C . PRO A 1 105 ? 5.033 -1.375 -5.369 1.00 85.81 105 PRO A C 1
ATOM 771 O O . PRO A 1 105 ? 3.941 -1.793 -4.993 1.00 85.81 105 PRO A O 1
ATOM 774 N N . LEU A 1 106 ? 6.165 -2.028 -5.083 1.00 87.69 106 LEU A N 1
ATOM 775 C CA . LEU A 1 106 ? 6.177 -3.203 -4.200 1.00 87.69 106 LEU A CA 1
ATOM 776 C C . LEU A 1 106 ? 5.800 -2.826 -2.763 1.00 87.69 106 LEU A C 1
ATOM 778 O O . LEU A 1 106 ? 4.977 -3.504 -2.147 1.00 87.69 106 LEU A O 1
ATOM 782 N N . PHE A 1 107 ? 6.343 -1.724 -2.242 1.00 89.38 107 PHE A N 1
ATOM 783 C CA . PHE A 1 107 ? 5.990 -1.243 -0.905 1.00 89.38 107 PHE A CA 1
ATOM 784 C C . PHE A 1 107 ? 4.556 -0.716 -0.832 1.00 89.38 107 PHE A C 1
ATOM 786 O O . PHE A 1 107 ? 3.874 -0.984 0.155 1.00 89.38 107 PHE A O 1
ATOM 793 N N . LEU A 1 108 ? 4.056 -0.058 -1.883 1.00 88.81 108 LEU A N 1
ATOM 794 C CA . LEU A 1 108 ? 2.641 0.319 -1.973 1.00 88.81 108 LEU A CA 1
ATOM 795 C C . LEU A 1 108 ? 1.719 -0.901 -2.000 1.00 88.81 108 LEU A C 1
ATOM 797 O O . LEU A 1 108 ? 0.696 -0.912 -1.315 1.00 88.81 108 LEU A O 1
ATOM 801 N N . LEU A 1 109 ? 2.088 -1.945 -2.747 1.00 90.38 109 LEU A N 1
ATOM 802 C CA . LEU A 1 109 ? 1.335 -3.197 -2.769 1.00 90.38 109 LEU A CA 1
ATOM 803 C C . LEU A 1 109 ? 1.342 -3.861 -1.388 1.00 90.38 109 LEU A C 1
ATOM 805 O O . LEU A 1 109 ? 0.294 -4.299 -0.920 1.00 90.38 109 LEU A O 1
ATOM 809 N N . GLY A 1 110 ? 2.494 -3.882 -0.712 1.00 92.12 110 GLY A N 1
ATOM 810 C CA . GLY A 1 110 ? 2.622 -4.382 0.657 1.00 92.12 110 GLY A CA 1
ATOM 811 C C . GLY A 1 110 ? 1.782 -3.589 1.660 1.00 92.12 110 GLY A C 1
ATOM 812 O O . GLY A 1 110 ? 1.133 -4.180 2.517 1.00 92.12 110 GLY A O 1
ATOM 813 N N . PHE A 1 111 ? 1.736 -2.265 1.525 1.00 92.44 111 PHE A N 1
ATOM 814 C CA . PHE A 1 111 ? 0.915 -1.389 2.357 1.00 92.44 111 PHE A CA 1
ATOM 815 C C . PHE A 1 111 ? -0.586 -1.635 2.152 1.00 92.44 111 PHE A C 1
ATOM 817 O O . PHE A 1 111 ? -1.324 -1.806 3.125 1.00 92.44 111 PHE A O 1
ATOM 824 N N . LEU A 1 112 ? -1.039 -1.746 0.899 1.00 92.88 112 LEU A N 1
ATOM 825 C CA . LEU A 1 112 ? -2.428 -2.091 0.586 1.00 92.88 112 LEU A CA 1
ATOM 826 C C . LEU A 1 112 ? -2.786 -3.500 1.087 1.00 92.88 112 LEU A C 1
ATOM 828 O O . LEU A 1 112 ? -3.849 -3.700 1.675 1.00 92.88 112 LEU A O 1
ATOM 832 N N . ALA A 1 113 ? -1.882 -4.467 0.913 1.00 93.69 113 ALA A N 1
ATOM 833 C CA . ALA A 1 113 ? -2.052 -5.825 1.418 1.00 93.69 113 ALA A CA 1
ATOM 834 C C . ALA A 1 113 ? -2.103 -5.870 2.952 1.00 93.69 113 ALA A C 1
ATOM 836 O O . ALA A 1 113 ? -2.893 -6.629 3.508 1.00 93.69 113 ALA A O 1
ATOM 837 N N . ALA A 1 114 ? -1.321 -5.041 3.649 1.00 93.31 114 ALA A N 1
ATOM 838 C CA . ALA A 1 114 ? -1.355 -4.945 5.105 1.00 93.31 114 ALA A CA 1
ATOM 839 C C . ALA A 1 114 ? -2.701 -4.404 5.613 1.00 93.31 114 ALA A C 1
ATOM 841 O O . ALA A 1 114 ? -3.232 -4.940 6.588 1.00 93.31 114 ALA A O 1
ATOM 842 N N . HIS A 1 115 ? -3.277 -3.403 4.936 1.00 90.38 115 HIS A N 1
ATOM 843 C CA . HIS A 1 115 ? -4.628 -2.898 5.226 1.00 90.38 115 HIS A CA 1
ATOM 844 C C . HIS A 1 115 ? -5.705 -3.951 4.943 1.00 90.38 115 HIS A C 1
ATOM 846 O O . HIS A 1 115 ? -6.588 -4.175 5.771 1.00 90.38 115 HIS A O 1
ATOM 852 N N . ALA A 1 116 ? -5.606 -4.656 3.813 1.00 91.75 116 ALA A N 1
ATOM 853 C CA . ALA A 1 116 ? -6.514 -5.754 3.481 1.00 91.75 116 ALA A CA 1
ATOM 854 C C . ALA A 1 116 ? -6.436 -6.892 4.515 1.00 91.75 116 ALA A C 1
ATOM 856 O O . ALA A 1 116 ? -7.465 -7.402 4.953 1.00 91.75 116 ALA A O 1
ATOM 857 N N . ALA A 1 117 ? -5.229 -7.254 4.953 1.00 91.25 117 ALA A N 1
ATOM 858 C CA . ALA A 1 117 ? -5.007 -8.284 5.962 1.00 91.25 117 ALA A CA 1
ATOM 859 C C . ALA A 1 117 ? -5.509 -7.859 7.348 1.00 91.25 117 ALA A C 1
ATOM 861 O O . ALA A 1 117 ? -6.185 -8.646 8.006 1.00 91.25 117 ALA A O 1
ATOM 862 N N . GLU A 1 118 ? -5.235 -6.620 7.784 1.00 90.00 118 GLU A N 1
ATOM 863 C CA . GLU A 1 118 ? -5.808 -6.076 9.026 1.00 90.00 118 GLU A CA 1
ATOM 864 C C . GLU A 1 118 ? -7.332 -6.185 8.990 1.00 90.00 118 GLU A C 1
ATOM 866 O O . GLU A 1 118 ? -7.942 -6.619 9.967 1.00 90.00 118 GLU A O 1
ATOM 871 N N . ARG A 1 119 ? -7.944 -5.871 7.843 1.00 87.75 119 ARG A N 1
ATOM 872 C CA . ARG A 1 119 ? -9.393 -5.935 7.701 1.00 87.75 119 ARG A CA 1
ATOM 873 C C . ARG A 1 119 ? -9.936 -7.359 7.704 1.00 87.75 119 ARG A C 1
ATOM 875 O O . ARG A 1 119 ? -10.907 -7.626 8.407 1.00 87.75 119 ARG A O 1
ATOM 882 N N . ALA A 1 120 ? -9.310 -8.270 6.966 1.00 87.19 120 ALA A N 1
ATOM 883 C CA . ALA A 1 120 ? -9.704 -9.676 6.927 1.00 87.19 120 ALA A CA 1
ATOM 884 C C . ALA A 1 120 ? -9.594 -10.350 8.308 1.00 87.19 120 ALA A C 1
ATOM 886 O O . ALA A 1 120 ? -10.406 -11.208 8.645 1.00 87.19 120 ALA A O 1
ATOM 887 N N . LEU A 1 121 ? -8.615 -9.932 9.117 1.00 85.62 121 LEU A N 1
ATOM 888 C CA . LEU A 1 121 ? -8.382 -10.440 10.472 1.00 85.62 121 LEU A CA 1
ATOM 889 C C . LEU A 1 121 ? -9.222 -9.738 11.550 1.00 85.62 121 LEU A C 1
ATOM 891 O O . LEU A 1 121 ? -9.246 -10.198 12.690 1.00 85.62 121 LEU A O 1
ATOM 895 N N . GLN A 1 122 ? -9.918 -8.649 11.214 1.00 75.25 122 GLN A N 1
ATOM 896 C CA . GLN A 1 122 ? -10.873 -7.967 12.088 1.00 75.25 122 GLN A CA 1
ATOM 897 C C . GLN A 1 122 ? -12.311 -8.348 11.686 1.00 75.25 122 GLN A C 1
ATOM 899 O O . GLN A 1 122 ? -12.974 -7.584 10.975 1.00 75.25 122 GLN A O 1
ATOM 904 N N . PRO A 1 123 ? -12.839 -9.507 12.130 1.00 55.47 123 PRO A N 1
ATOM 905 C CA . PRO A 1 123 ? -14.238 -9.845 11.909 1.00 55.47 123 PRO A CA 1
ATOM 906 C C . PRO A 1 123 ? -15.148 -8.815 12.590 1.00 55.47 123 PRO A C 1
ATOM 908 O O . PRO A 1 123 ? -14.779 -8.176 13.577 1.00 55.47 123 PRO A O 1
ATOM 911 N N . ALA A 1 124 ? -16.332 -8.625 12.006 1.00 58.72 124 ALA A N 1
ATOM 912 C CA . ALA A 1 124 ? -17.279 -7.550 12.279 1.00 58.72 124 ALA A CA 1
ATOM 913 C C . ALA A 1 124 ? -17.591 -7.324 13.775 1.00 58.72 124 ALA A C 1
ATOM 915 O O . ALA A 1 124 ? -18.597 -7.799 14.288 1.00 58.72 124 ALA A O 1
ATOM 916 N N . ARG A 1 125 ? -16.805 -6.486 14.459 1.00 55.19 125 ARG A N 1
ATOM 917 C CA . ARG A 1 125 ? -17.230 -5.804 15.694 1.00 55.19 125 ARG A CA 1
ATOM 918 C C . ARG A 1 125 ? -18.119 -4.610 15.348 1.00 55.19 125 ARG A C 1
ATOM 920 O O . ARG A 1 125 ? -17.762 -3.462 15.581 1.00 55.19 125 ARG A O 1
ATOM 927 N N . ALA A 1 126 ? -19.256 -4.879 14.723 1.00 52.28 126 ALA A N 1
ATOM 928 C CA . ALA A 1 126 ? -20.282 -3.880 14.446 1.00 52.28 126 ALA A CA 1
ATOM 929 C C . ALA A 1 126 ? -21.636 -4.483 14.823 1.00 52.28 126 ALA A C 1
ATOM 931 O O . ALA A 1 126 ? -22.411 -4.885 13.959 1.00 52.28 126 ALA A O 1
ATOM 932 N N . GLY A 1 127 ? -21.851 -4.616 16.133 1.00 50.31 127 GLY A N 1
ATOM 933 C CA . G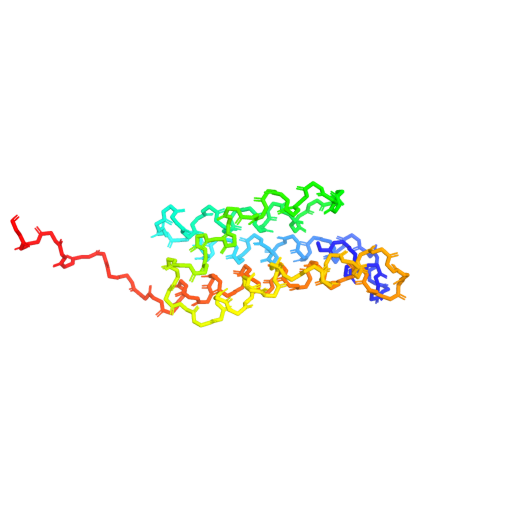LY A 1 127 ? -23.089 -5.133 16.710 1.00 50.31 127 GLY A CA 1
ATOM 934 C C . GLY A 1 127 ? -23.288 -4.842 18.202 1.00 50.31 127 GLY A C 1
ATOM 935 O O . GLY A 1 127 ? -24.431 -4.754 18.619 1.00 50.31 127 GLY A O 1
ATOM 936 N N . GLU A 1 128 ? -22.236 -4.630 19.007 1.00 49.06 128 GLU A N 1
ATOM 937 C CA . GLU A 1 128 ? -22.394 -4.648 20.481 1.00 49.06 128 GLU A CA 1
ATOM 938 C C . GLU A 1 128 ? -22.139 -3.337 21.245 1.00 49.06 128 GLU A C 1
ATOM 940 O O . GLU A 1 128 ? -22.336 -3.308 22.453 1.00 49.06 128 GLU A O 1
ATOM 945 N N . THR A 1 129 ? -21.779 -2.216 20.614 1.00 49.78 129 THR A N 1
ATOM 946 C CA . THR A 1 129 ? -21.449 -0.980 21.367 1.00 49.78 129 THR A CA 1
ATOM 947 C C . THR A 1 129 ? -22.359 0.208 21.064 1.00 49.78 129 THR A C 1
ATOM 949 O O . THR A 1 129 ? -21.886 1.336 20.979 1.00 49.78 129 THR A O 1
ATOM 952 N N . VAL A 1 130 ? -23.664 -0.030 20.895 1.00 53.25 130 VAL A N 1
ATOM 953 C CA . VAL A 1 130 ? -24.693 1.038 20.961 1.00 53.25 130 VAL A CA 1
ATOM 954 C C . VAL A 1 130 ? -25.660 0.821 22.143 1.00 53.25 130 VAL A C 1
ATOM 956 O O . VAL A 1 130 ? -26.603 1.574 22.322 1.00 53.25 130 VAL A O 1
ATOM 959 N N . ALA A 1 131 ? -25.414 -0.171 23.008 1.00 48.94 131 ALA A N 1
ATOM 960 C CA . ALA A 1 131 ? -26.277 -0.467 24.161 1.00 48.94 131 ALA A CA 1
ATOM 961 C C . ALA A 1 131 ? -25.753 0.045 25.519 1.00 48.94 131 ALA A C 1
ATOM 963 O O . ALA A 1 131 ? -26.325 -0.293 26.551 1.00 48.94 131 ALA A O 1
ATOM 964 N N . ALA A 1 132 ? -24.682 0.842 25.558 1.00 47.91 132 ALA A N 1
ATOM 965 C CA . ALA A 1 132 ? -24.178 1.391 26.815 1.00 47.91 132 ALA A CA 1
ATOM 966 C C . ALA A 1 132 ? -23.622 2.803 26.618 1.00 47.91 132 ALA A C 1
ATOM 968 O O . ALA A 1 132 ? -22.419 2.957 26.444 1.00 47.91 132 ALA A O 1
ATOM 969 N N . THR A 1 133 ? -24.522 3.787 26.602 1.00 44.62 133 THR A N 1
ATOM 970 C CA . THR A 1 133 ? -24.404 5.137 27.199 1.00 44.62 133 THR A CA 1
ATOM 971 C C . THR A 1 133 ? -25.685 5.895 26.913 1.00 44.62 133 THR A C 1
ATOM 973 O O . THR A 1 133 ? -26.037 5.972 25.715 1.00 44.62 133 THR A O 1
#